Protein AF-A0A316JXD8-F1 (afdb_monomer_lite)

Foldseek 3Di:
DPDQLVVVCVQWPDDPAATWGDPDPPDDTDGAGPVRVVVVSVVSVVLVVDPVSVVLVVVVVVLVVVVVVCCVVPVDPPCVVVVSVVVNVVVVVVVVD

pLDDT: mean 77.87, std 8.08, range [52.62, 91.25]

Radius of gyration: 17.32 Å; chains: 1; bounding box: 38×32×42 Å

Secondary structure (DSSP, 8-state):
---HHHHHHTTEEEETTEEEE-SSTTSPPEEE-HHHHHHHHHHHHHHHH-HHHHHHHHHHHHHHHHHHHHHHHH---HHHHHHHHHHHHHHHHHHH-

Structure (mmCIF, N/CA/C/O backbone):
data_AF-A0A316JXD8-F1
#
_entry.id   AF-A0A316JXD8-F1
#
loop_
_atom_site.group_PDB
_atom_site.id
_atom_site.type_symbol
_atom_site.label_atom_id
_atom_site.label_alt_id
_atom_site.label_comp_id
_atom_site.label_asym_id
_atom_site.label_entity_id
_atom_site.label_seq_id
_atom_site.pdbx_PDB_ins_code
_atom_site.Cartn_x
_atom_site.Cartn_y
_atom_site.Cartn_z
_atom_site.occupancy
_atom_site.B_iso_or_equiv
_atom_site.auth_seq_id
_atom_site.auth_comp_id
_atom_site.auth_asym_id
_atom_site.auth_atom_id
_atom_site.pdbx_PDB_model_num
ATOM 1 N N . MET A 1 1 ? -13.350 13.651 -4.895 1.00 52.62 1 MET A N 1
ATOM 2 C CA . MET A 1 1 ? -12.198 13.285 -4.046 1.00 52.62 1 MET A CA 1
ATOM 3 C C . MET A 1 1 ? -12.394 11.836 -3.668 1.00 52.62 1 MET A C 1
ATOM 5 O O . MET A 1 1 ? -13.473 11.512 -3.200 1.00 52.62 1 MET A O 1
ATOM 9 N N . VAL A 1 2 ? -11.436 10.964 -3.974 1.00 59.72 2 VAL A N 1
ATOM 10 C CA . VAL A 1 2 ? -11.481 9.580 -3.487 1.00 59.72 2 VAL A CA 1
ATOM 11 C C . VAL A 1 2 ? -11.105 9.648 -2.013 1.00 59.72 2 VAL A C 1
ATOM 13 O O . VAL A 1 2 ? -10.001 10.097 -1.713 1.00 59.72 2 VAL A O 1
ATOM 16 N N . ASP A 1 3 ? -12.023 9.295 -1.112 1.00 76.75 3 ASP A N 1
ATOM 17 C CA . ASP A 1 3 ? -11.684 9.147 0.300 1.00 76.75 3 ASP A CA 1
ATOM 18 C C . ASP A 1 3 ? -10.841 7.866 0.440 1.00 76.75 3 ASP A C 1
ATOM 20 O O . ASP A 1 3 ? -11.332 6.765 0.167 1.00 76.75 3 ASP A O 1
ATOM 24 N N . PRO A 1 4 ? -9.554 7.981 0.798 1.00 74.88 4 PRO A N 1
ATOM 25 C CA . PRO A 1 4 ? -8.666 6.832 0.905 1.00 74.88 4 PRO A CA 1
ATOM 26 C C . PRO A 1 4 ? -9.071 5.853 2.000 1.00 74.88 4 PRO A C 1
ATOM 28 O O . PRO A 1 4 ? -8.737 4.673 1.906 1.00 74.88 4 PRO A O 1
ATOM 31 N N . VAL A 1 5 ? -9.777 6.321 3.029 1.00 82.12 5 VAL A N 1
ATOM 32 C CA . VAL A 1 5 ? -10.313 5.460 4.081 1.00 82.12 5 VAL A CA 1
ATOM 33 C C . VAL A 1 5 ? -11.507 4.685 3.535 1.00 82.12 5 VAL A C 1
ATOM 35 O O . VAL A 1 5 ? -11.610 3.482 3.758 1.00 82.12 5 VAL A O 1
ATOM 38 N N . GLU A 1 6 ? -12.377 5.328 2.756 1.00 83.31 6 GLU A N 1
ATOM 39 C CA . GLU A 1 6 ? -13.508 4.649 2.114 1.00 83.31 6 GLU A CA 1
ATOM 40 C C . GLU A 1 6 ? -13.040 3.608 1.084 1.00 83.31 6 GLU A C 1
ATOM 42 O O . GLU A 1 6 ? -13.562 2.495 1.039 1.00 83.31 6 GLU A O 1
ATOM 47 N N . ALA A 1 7 ? -12.008 3.929 0.299 1.00 82.94 7 ALA A N 1
ATOM 48 C CA . ALA A 1 7 ? -11.407 2.995 -0.651 1.00 82.94 7 ALA A CA 1
ATOM 49 C C . ALA A 1 7 ? -10.775 1.773 0.037 1.00 82.94 7 ALA A C 1
ATOM 51 O O . ALA A 1 7 ? -10.842 0.668 -0.498 1.00 82.94 7 ALA A O 1
ATOM 52 N N . PHE A 1 8 ? -10.189 1.958 1.223 1.00 84.12 8 PHE A N 1
ATOM 53 C CA . PHE A 1 8 ? -9.647 0.865 2.029 1.00 84.12 8 PHE A CA 1
ATOM 54 C C . PHE A 1 8 ? -10.755 -0.032 2.591 1.00 84.12 8 PHE A C 1
ATOM 56 O O . PHE A 1 8 ? -10.683 -1.249 2.447 1.00 84.12 8 PHE A O 1
ATOM 63 N N . LYS A 1 9 ? -11.831 0.556 3.134 1.00 86.00 9 LYS A N 1
ATOM 64 C CA . LYS A 1 9 ? -12.994 -0.188 3.657 1.00 86.00 9 LYS A CA 1
ATOM 65 C C . LYS A 1 9 ? -13.633 -1.110 2.621 1.00 86.00 9 LYS A C 1
ATOM 67 O O . LYS A 1 9 ? -14.031 -2.215 2.961 1.00 86.00 9 LYS A O 1
ATOM 72 N N . ARG A 1 10 ? -13.694 -0.689 1.354 1.00 85.50 10 ARG A N 1
ATOM 73 C CA . ARG A 1 10 ? -14.287 -1.476 0.254 1.00 85.50 10 ARG A CA 1
ATOM 74 C C . ARG A 1 10 ? -13.556 -2.785 -0.068 1.00 85.50 10 ARG A C 1
ATOM 76 O O . ARG A 1 10 ? -14.070 -3.558 -0.863 1.00 85.50 10 ARG A O 1
ATOM 83 N N . GLN A 1 11 ? -12.371 -3.020 0.494 1.00 83.94 11 GLN A N 1
ATOM 84 C CA . GLN A 1 11 ? -11.632 -4.275 0.314 1.00 83.94 11 GLN A CA 1
ATOM 85 C C . GLN A 1 11 ? -12.068 -5.372 1.298 1.00 83.94 11 GLN A C 1
ATOM 87 O O . GLN A 1 11 ? -11.597 -6.503 1.188 1.00 83.94 11 GLN A O 1
ATOM 92 N N . PHE A 1 12 ? -12.922 -5.027 2.265 1.00 88.31 12 PHE A N 1
ATOM 93 C CA . PHE A 1 12 ? -13.367 -5.899 3.341 1.00 88.31 12 PHE A CA 1
ATOM 94 C C . PHE A 1 12 ? -14.867 -6.161 3.210 1.00 88.31 12 PHE A C 1
ATOM 96 O O . PHE A 1 12 ? -15.677 -5.244 3.356 1.00 88.31 12 PHE A O 1
ATOM 103 N N . ASP A 1 13 ? -15.231 -7.417 2.974 1.00 88.38 13 ASP A N 1
ATOM 104 C CA . ASP A 1 13 ? -16.622 -7.851 2.934 1.00 88.38 13 ASP A CA 1
ATOM 105 C C . ASP A 1 13 ? -17.076 -8.262 4.342 1.00 88.38 13 ASP A C 1
ATOM 107 O O . ASP A 1 13 ? -16.457 -9.145 4.941 1.00 88.38 13 ASP A O 1
ATOM 111 N N . PRO A 1 14 ? -18.129 -7.652 4.909 1.00 87.31 14 PRO A N 1
ATOM 112 C CA . PRO A 1 14 ? -18.603 -8.009 6.241 1.00 87.31 14 PRO A CA 1
ATOM 113 C C . PRO A 1 14 ? -19.198 -9.423 6.252 1.00 87.31 14 PRO A C 1
ATOM 115 O O . PRO A 1 14 ? -19.995 -9.778 5.382 1.00 87.31 14 PRO A O 1
ATOM 118 N N . VAL A 1 15 ? -18.838 -10.210 7.265 1.00 89.00 15 VAL A N 1
ATOM 119 C CA . VAL A 1 15 ? -19.367 -11.556 7.531 1.00 89.00 15 VAL A CA 1
ATOM 120 C C . VAL A 1 15 ? -19.637 -11.745 9.023 1.00 89.00 15 VAL A C 1
ATOM 122 O O . VAL A 1 15 ? -19.191 -10.943 9.837 1.00 89.00 15 VAL A O 1
ATOM 125 N N . ASP A 1 16 ? -20.363 -12.805 9.393 1.00 81.88 16 ASP A N 1
ATOM 126 C CA . ASP A 1 16 ? -20.868 -13.000 10.765 1.00 81.88 16 ASP A CA 1
ATOM 127 C C . ASP A 1 16 ? -19.788 -12.898 11.8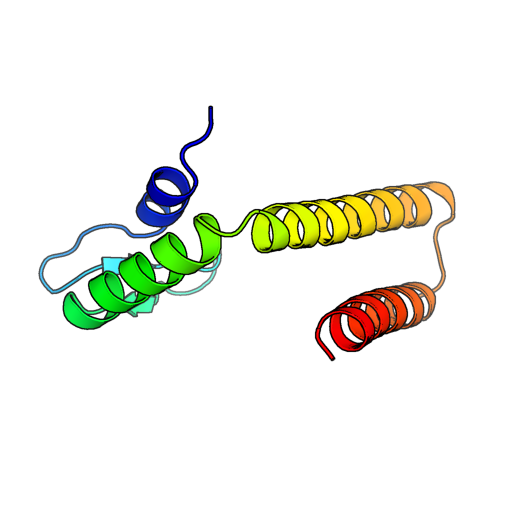60 1.00 81.88 16 ASP A C 1
ATOM 129 O O . ASP A 1 16 ? -20.065 -12.384 12.940 1.00 81.88 16 ASP A O 1
ATOM 133 N N . ASP A 1 17 ? -18.555 -13.334 11.578 1.00 84.56 17 ASP A N 1
ATOM 134 C CA . ASP A 1 17 ? -17.455 -13.373 12.556 1.00 84.56 17 ASP A CA 1
ATOM 135 C C . ASP A 1 17 ? -16.347 -12.328 12.287 1.00 84.56 17 ASP A C 1
ATOM 137 O O . ASP A 1 17 ? -15.245 -12.407 12.831 1.00 84.56 17 ASP A O 1
ATOM 141 N N . GLY A 1 18 ? -16.598 -11.333 11.423 1.00 89.12 18 GLY A N 1
ATOM 142 C CA . GLY A 1 18 ? -15.584 -10.343 11.047 1.00 89.12 18 GLY A CA 1
ATOM 143 C C . GLY A 1 18 ? -15.699 -9.843 9.617 1.00 89.12 18 GLY A C 1
ATOM 144 O O . GLY A 1 18 ? -16.762 -9.447 9.148 1.00 89.12 18 GLY A O 1
ATOM 145 N N . TYR A 1 19 ? -14.567 -9.835 8.926 1.00 90.06 19 TYR A N 1
ATOM 146 C CA . TYR A 1 19 ? -14.434 -9.305 7.581 1.00 90.06 19 TYR A CA 1
ATOM 147 C C . TYR A 1 19 ? -13.632 -10.262 6.706 1.00 90.06 19 TYR A C 1
ATOM 149 O O . TYR A 1 19 ? -12.594 -10.776 7.110 1.00 90.06 19 TYR A O 1
ATOM 157 N N . LEU A 1 20 ? -14.086 -10.485 5.480 1.00 88.38 20 LEU A N 1
ATOM 158 C CA . LEU A 1 20 ? -13.348 -11.217 4.462 1.00 88.38 20 LEU A CA 1
ATOM 159 C C . LEU A 1 20 ? -12.559 -10.231 3.605 1.00 88.38 20 LEU A C 1
ATOM 161 O O . LEU A 1 20 ? -13.119 -9.344 2.970 1.00 88.38 20 LEU A O 1
ATOM 165 N N . TYR A 1 21 ? -11.242 -10.396 3.595 1.00 85.88 21 TYR A N 1
ATOM 166 C CA . TYR A 1 21 ? -10.320 -9.635 2.765 1.00 85.88 21 TYR A CA 1
ATOM 167 C C . TYR A 1 21 ? -9.816 -10.506 1.616 1.00 85.88 21 TYR A C 1
ATOM 169 O O . TYR A 1 21 ? -9.260 -11.581 1.848 1.00 85.88 21 TYR A O 1
ATOM 177 N N . TYR A 1 22 ? -9.948 -10.032 0.379 1.00 82.19 22 TYR A N 1
ATOM 178 C CA . TYR A 1 22 ? -9.454 -10.734 -0.807 1.00 82.19 22 TYR A CA 1
ATOM 179 C C . TYR A 1 22 ? -8.246 -9.995 -1.403 1.00 82.19 22 TYR A C 1
ATOM 181 O O . TYR A 1 22 ? -8.428 -8.998 -2.102 1.00 82.19 22 TYR A O 1
ATOM 189 N N . PRO A 1 23 ? -7.005 -10.481 -1.187 1.00 73.81 23 PRO A N 1
ATOM 190 C CA . PRO A 1 23 ? -5.809 -9.883 -1.791 1.00 73.81 23 PRO A CA 1
ATOM 191 C C . PRO A 1 23 ? -5.832 -9.917 -3.327 1.00 73.81 23 PRO A C 1
ATOM 193 O O . PRO A 1 23 ? -5.226 -9.081 -3.993 1.00 73.81 23 PRO A O 1
ATOM 196 N N . SER A 1 24 ? -6.506 -10.914 -3.899 1.00 72.56 24 SER A N 1
ATOM 197 C CA . SER A 1 24 ? -6.730 -11.080 -5.330 1.00 72.56 24 SER A CA 1
ATOM 198 C C . SER A 1 24 ? -8.014 -11.888 -5.576 1.00 72.56 24 SER A C 1
ATOM 200 O O . SER A 1 24 ? -8.406 -12.673 -4.709 1.00 72.56 24 SER A O 1
ATOM 202 N N . PRO A 1 25 ? -8.633 -11.789 -6.767 1.00 69.31 25 PRO A N 1
ATOM 203 C CA . PRO A 1 25 ? -9.833 -12.563 -7.107 1.00 69.31 25 PRO A CA 1
ATOM 204 C C . PRO A 1 25 ? -9.646 -14.085 -7.014 1.00 69.31 25 PRO A C 1
ATOM 206 O O . PRO A 1 25 ? -10.617 -14.814 -6.853 1.00 69.31 25 PRO A O 1
ATOM 209 N N . ASN A 1 26 ? -8.398 -14.558 -7.121 1.00 73.19 26 ASN A N 1
ATOM 210 C CA . ASN A 1 26 ? -8.049 -15.980 -7.125 1.00 73.19 26 ASN A CA 1
ATOM 211 C C . ASN A 1 26 ? -7.383 -16.451 -5.824 1.00 73.19 26 ASN A C 1
ATOM 213 O O . ASN A 1 26 ? -7.087 -17.636 -5.683 1.00 73.19 26 ASN A O 1
ATOM 217 N N . SER A 1 27 ? -7.109 -15.551 -4.877 1.00 69.69 27 SER A N 1
ATOM 218 C CA . SER A 1 27 ? -6.611 -15.940 -3.558 1.00 69.69 27 SER A CA 1
ATOM 219 C C . SER A 1 27 ? -7.793 -16.251 -2.655 1.00 69.69 27 SER A C 1
ATOM 221 O O . SER A 1 27 ? -8.719 -15.445 -2.576 1.00 69.69 27 SER A O 1
ATOM 223 N N . GLY A 1 28 ? -7.742 -17.382 -1.947 1.00 68.94 28 GLY A N 1
ATOM 224 C CA . GLY A 1 28 ? -8.692 -17.671 -0.874 1.00 68.94 28 GLY A CA 1
ATOM 225 C C . GLY A 1 28 ? -8.745 -16.489 0.093 1.00 68.94 28 GLY A C 1
ATOM 226 O O . GLY A 1 28 ? -7.698 -16.009 0.534 1.00 68.94 28 GLY A O 1
ATOM 227 N N . GLY A 1 29 ? -9.948 -15.970 0.340 1.00 80.31 29 GLY A N 1
ATOM 228 C CA . GLY A 1 29 ? -10.142 -14.798 1.185 1.00 80.31 29 GLY A CA 1
ATOM 229 C C . GLY A 1 29 ? -9.573 -15.027 2.582 1.00 80.31 29 GLY A C 1
ATOM 230 O O . GLY A 1 29 ? -9.719 -16.104 3.162 1.00 80.31 29 GLY A O 1
ATOM 231 N N . LYS A 1 30 ? -8.901 -14.012 3.117 1.00 86.38 30 LYS A N 1
ATOM 232 C CA . LYS A 1 30 ? -8.420 -13.994 4.492 1.00 86.38 30 LYS A CA 1
ATOM 233 C C . LYS A 1 30 ? -9.548 -13.501 5.391 1.00 86.38 30 LYS A C 1
ATOM 235 O O . LYS A 1 30 ? -10.035 -12.391 5.196 1.00 86.38 30 LYS A O 1
ATOM 240 N N . LEU A 1 31 ? -9.927 -14.301 6.385 1.00 88.81 31 LEU A N 1
ATOM 241 C CA . LEU A 1 31 ? -10.794 -13.833 7.462 1.00 88.81 31 LEU A CA 1
ATOM 242 C C . LEU A 1 31 ? -9.988 -12.904 8.379 1.00 88.81 31 LEU A C 1
ATOM 244 O O . LEU A 1 31 ? -8.873 -13.235 8.785 1.00 88.81 31 LEU A O 1
ATOM 248 N N . VAL A 1 32 ? -10.551 -11.741 8.655 1.00 89.38 32 VAL A N 1
ATOM 249 C CA . VAL A 1 32 ? -10.007 -10.683 9.498 1.00 89.38 32 VAL A CA 1
ATOM 250 C C . VAL A 1 32 ? -11.010 -10.466 10.618 1.00 89.38 32 VAL A C 1
ATOM 252 O O . VAL A 1 32 ? -12.192 -10.242 10.352 1.00 89.38 32 VAL A O 1
ATOM 255 N N . SER A 1 33 ? -10.569 -10.562 11.869 1.00 91.25 33 SER A N 1
ATOM 256 C CA . SER A 1 33 ? -11.468 -10.344 13.005 1.00 91.25 33 SER A CA 1
ATOM 257 C C . SER A 1 33 ? -11.902 -8.875 13.097 1.00 91.25 33 SER A C 1
ATOM 259 O O . SER A 1 33 ? -11.299 -7.984 12.492 1.00 91.25 33 SER A O 1
ATOM 261 N N . HIS A 1 34 ? -12.940 -8.592 13.886 1.00 88.81 34 HIS A N 1
ATOM 262 C CA . HIS A 1 34 ? -13.365 -7.213 14.149 1.00 88.81 34 HIS A CA 1
ATOM 263 C C . HIS A 1 34 ? -12.233 -6.357 14.742 1.00 88.81 34 HIS A C 1
ATOM 265 O O . HIS A 1 34 ? -12.020 -5.229 14.300 1.00 88.81 34 HIS A O 1
ATOM 271 N N . GLU A 1 35 ? -11.470 -6.905 15.692 1.00 88.12 35 GLU A N 1
ATOM 272 C CA . GLU A 1 35 ? -10.353 -6.197 16.329 1.00 88.12 35 GLU A CA 1
ATOM 273 C C . GLU A 1 35 ? -9.207 -5.922 15.345 1.00 88.12 35 GLU A C 1
ATOM 275 O O . GLU A 1 35 ? -8.656 -4.8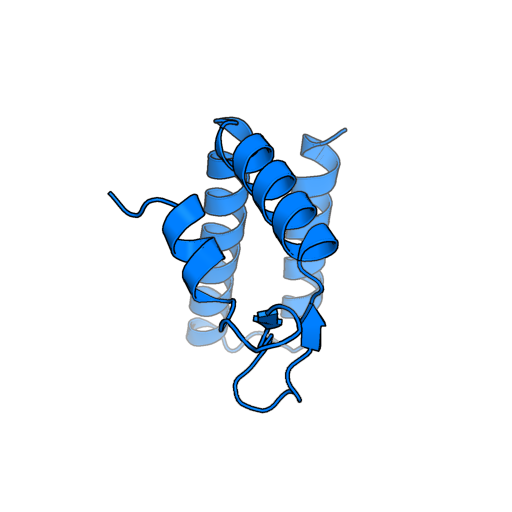20 15.319 1.00 88.12 35 GLU A O 1
ATOM 280 N N . GLU A 1 36 ? -8.869 -6.897 14.493 1.00 87.50 36 GLU A N 1
ATOM 281 C CA . GLU A 1 36 ? -7.852 -6.718 13.452 1.00 87.50 36 GLU A CA 1
ATOM 282 C C . GLU A 1 36 ? -8.279 -5.661 12.432 1.00 87.50 36 GLU A C 1
ATOM 284 O O . GLU A 1 36 ? -7.472 -4.816 12.040 1.00 87.50 36 GLU A O 1
ATOM 289 N N . TYR A 1 37 ? -9.548 -5.678 12.020 1.00 88.94 37 TYR A N 1
ATOM 290 C CA . TYR A 1 37 ? -10.092 -4.693 11.094 1.00 88.94 37 TYR A CA 1
ATOM 291 C C . TYR A 1 37 ? -10.030 -3.276 11.673 1.00 88.94 37 TYR A C 1
ATOM 293 O O . TYR A 1 37 ? -9.575 -2.364 10.984 1.00 88.94 37 TYR A O 1
ATOM 301 N N . GLU A 1 38 ? -10.416 -3.075 12.936 1.00 89.00 38 GLU A N 1
ATOM 302 C CA . GLU A 1 38 ? -10.318 -1.760 13.579 1.00 89.00 38 GLU A CA 1
ATOM 303 C C . GLU A 1 38 ? -8.870 -1.271 13.700 1.00 89.00 38 GLU A C 1
ATOM 305 O O . GLU A 1 38 ? -8.594 -0.096 13.433 1.00 89.00 38 GLU A O 1
ATOM 310 N N . GLY A 1 39 ? -7.936 -2.166 14.039 1.00 89.38 39 GLY A N 1
ATOM 311 C CA . GLY A 1 39 ? -6.505 -1.861 14.064 1.00 89.38 39 GLY A CA 1
ATOM 312 C C . GLY A 1 39 ? -5.994 -1.404 12.697 1.00 89.38 39 GLY A C 1
ATOM 313 O O . GLY A 1 39 ? -5.426 -0.317 12.577 1.00 89.38 39 GLY A O 1
ATOM 314 N N . LEU A 1 40 ? -6.286 -2.180 11.650 1.00 87.50 40 LEU A N 1
ATOM 315 C CA . LEU A 1 40 ? -5.931 -1.851 10.268 1.00 87.50 40 LEU A CA 1
ATOM 316 C C . LEU A 1 40 ? -6.541 -0.520 9.818 1.00 87.50 40 LEU A C 1
ATOM 318 O O . LEU A 1 40 ? -5.878 0.283 9.159 1.00 87.50 40 LEU A O 1
ATOM 322 N N . LEU A 1 41 ? -7.796 -0.263 10.189 1.00 88.62 41 LEU A N 1
ATOM 323 C CA . LEU A 1 41 ? -8.483 0.969 9.836 1.00 88.62 41 LEU A CA 1
ATOM 324 C C . LEU A 1 41 ? -7.834 2.186 10.498 1.00 88.62 41 LEU A C 1
ATOM 326 O O . LEU A 1 41 ? -7.676 3.227 9.855 1.00 88.62 41 LEU A O 1
ATOM 330 N N . ARG A 1 42 ? -7.460 2.066 11.775 1.00 87.00 42 ARG A N 1
ATOM 331 C CA . ARG A 1 42 ? -6.790 3.129 12.528 1.00 87.00 42 ARG A CA 1
ATOM 332 C C . ARG A 1 42 ? -5.417 3.430 11.941 1.00 87.00 42 ARG A C 1
ATOM 334 O O . ARG A 1 42 ? -5.132 4.592 11.655 1.00 87.00 42 ARG A O 1
ATOM 341 N N . ASP A 1 43 ? -4.619 2.397 11.694 1.00 85.81 43 ASP A N 1
ATOM 342 C CA . ASP A 1 43 ? -3.268 2.538 11.153 1.00 85.81 43 ASP A CA 1
ATOM 343 C C . ASP A 1 43 ? -3.297 3.162 9.749 1.00 85.81 43 ASP A C 1
ATOM 345 O O . ASP A 1 43 ? -2.538 4.088 9.454 1.00 85.81 43 ASP A O 1
ATOM 349 N N . TRP A 1 44 ? -4.238 2.738 8.898 1.00 84.38 44 TRP A N 1
ATOM 350 C CA . TRP A 1 44 ? -4.447 3.340 7.580 1.00 84.38 44 TRP A CA 1
ATOM 351 C C . TRP A 1 44 ? -4.910 4.796 7.669 1.00 84.38 44 TRP A C 1
ATOM 353 O O . TRP A 1 44 ? -4.428 5.669 6.941 1.00 84.38 44 TRP A O 1
ATOM 363 N N . THR A 1 45 ? -5.832 5.085 8.587 1.00 84.50 45 THR A N 1
ATOM 364 C CA . THR A 1 45 ? -6.329 6.443 8.822 1.00 84.50 45 THR A CA 1
ATOM 365 C C . THR A 1 45 ? -5.191 7.363 9.260 1.00 84.50 45 THR A C 1
ATOM 367 O O . THR A 1 45 ? -5.073 8.470 8.742 1.00 84.50 45 THR A O 1
ATOM 370 N N . ASP A 1 46 ? -4.309 6.911 10.147 1.00 83.25 46 ASP A N 1
ATOM 371 C CA . ASP A 1 46 ? -3.166 7.706 10.595 1.00 83.25 46 ASP A CA 1
ATOM 372 C C . ASP A 1 46 ? -2.087 7.863 9.517 1.00 83.25 46 ASP A C 1
ATOM 374 O O . ASP A 1 46 ? -1.596 8.977 9.308 1.00 83.25 46 ASP A O 1
ATOM 378 N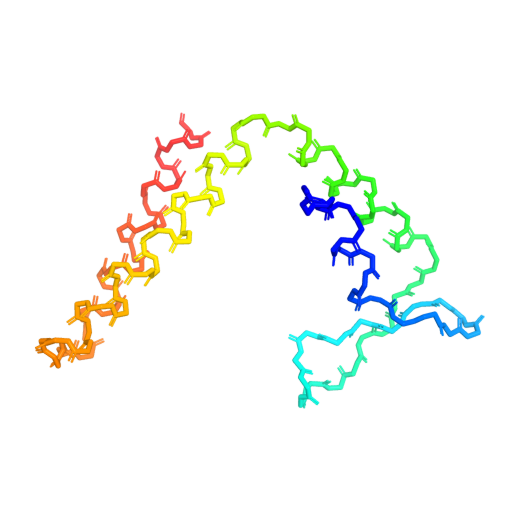 N . ALA A 1 47 ? -1.787 6.814 8.748 1.00 75.94 47 ALA A N 1
ATOM 379 C CA . ALA A 1 47 ? -0.870 6.900 7.611 1.00 75.94 47 ALA A CA 1
ATOM 380 C C . ALA A 1 47 ? -1.384 7.870 6.529 1.00 75.94 47 ALA A C 1
ATOM 382 O O . ALA A 1 47 ? -0.640 8.722 6.035 1.00 75.94 47 ALA A O 1
ATOM 383 N N . SER A 1 48 ? -2.679 7.800 6.205 1.00 76.94 48 SER A N 1
ATOM 384 C CA . SER A 1 48 ? -3.309 8.607 5.151 1.00 76.94 48 SER A CA 1
ATOM 385 C C . SER A 1 48 ? -3.428 10.102 5.486 1.00 76.94 48 SER A C 1
ATOM 387 O O . SER A 1 48 ? -3.553 10.914 4.566 1.00 76.94 48 SER A O 1
ATOM 389 N N . LYS A 1 49 ? -3.320 10.502 6.764 1.00 79.00 49 LYS A N 1
ATOM 390 C CA . LYS A 1 49 ? -3.267 11.918 7.187 1.00 79.00 49 LYS A CA 1
ATOM 391 C C . LYS A 1 49 ? -1.948 12.599 6.809 1.00 79.00 49 LYS A C 1
ATOM 393 O O . LYS A 1 49 ? -1.883 13.824 6.690 1.00 79.00 49 LYS A O 1
ATOM 398 N N . GLY A 1 50 ? -0.875 11.830 6.632 1.00 76.62 50 GLY A N 1
ATOM 399 C CA . GLY A 1 50 ? 0.454 12.363 6.358 1.00 76.62 50 GLY A CA 1
ATOM 400 C C . GLY A 1 50 ? 0.614 12.831 4.911 1.00 76.62 50 GLY A C 1
ATOM 401 O O . GLY A 1 50 ? 0.614 12.025 3.986 1.00 76.62 50 GLY A O 1
ATOM 402 N N . LYS A 1 51 ? 0.897 14.123 4.690 1.00 72.56 51 LYS A N 1
ATOM 403 C CA . LYS A 1 51 ? 1.249 14.652 3.351 1.00 72.56 51 LYS A CA 1
ATOM 404 C C . LYS A 1 51 ? 2.419 13.890 2.701 1.00 72.56 51 LYS A C 1
ATOM 406 O O . LYS A 1 51 ? 2.450 13.719 1.485 1.00 72.56 51 LYS A O 1
ATOM 411 N N . ARG A 1 52 ? 3.368 13.407 3.513 1.00 71.62 52 ARG A N 1
ATOM 412 C CA . ARG A 1 52 ? 4.503 12.579 3.068 1.00 71.62 52 ARG A CA 1
ATOM 413 C C . ARG A 1 52 ? 4.070 11.207 2.545 1.00 71.62 52 ARG A C 1
ATOM 415 O O . ARG A 1 52 ? 4.645 10.752 1.567 1.00 71.62 52 ARG A O 1
ATOM 422 N N . PHE A 1 53 ? 3.047 10.587 3.134 1.00 75.12 53 PHE A N 1
ATOM 423 C CA . PHE A 1 53 ? 2.522 9.296 2.680 1.00 75.12 53 PHE A CA 1
ATOM 424 C C . PHE A 1 53 ? 1.964 9.391 1.258 1.00 75.12 53 PHE A C 1
ATOM 426 O O . PHE A 1 53 ? 2.334 8.601 0.397 1.00 75.12 53 PHE A O 1
ATOM 433 N N . TRP A 1 54 ? 1.167 10.423 0.974 1.00 75.88 54 TRP A N 1
ATOM 434 C CA . TRP A 1 54 ? 0.622 10.659 -0.367 1.00 75.88 54 TRP A CA 1
ATOM 435 C C . TRP A 1 54 ? 1.684 10.974 -1.416 1.00 75.88 54 TRP A C 1
ATOM 437 O O . TRP A 1 54 ? 1.590 10.498 -2.545 1.00 75.88 54 TRP A O 1
ATOM 447 N N . LEU A 1 55 ? 2.712 11.740 -1.041 1.00 77.50 55 LEU A N 1
ATOM 448 C CA . LEU A 1 55 ? 3.867 11.988 -1.906 1.00 77.50 55 LEU A CA 1
ATOM 449 C C . LEU A 1 55 ? 4.631 10.692 -2.214 1.00 77.50 55 LEU A C 1
ATOM 451 O O . LEU A 1 55 ? 4.963 10.458 -3.372 1.00 77.50 55 LEU A O 1
ATOM 455 N N . MET A 1 56 ? 4.857 9.834 -1.212 1.00 73.88 56 MET A N 1
ATOM 456 C CA . MET A 1 56 ? 5.500 8.529 -1.408 1.00 73.88 56 MET A CA 1
ATOM 457 C C . MET A 1 56 ? 4.661 7.611 -2.295 1.00 73.88 56 MET A C 1
ATOM 459 O O . MET A 1 56 ? 5.175 7.054 -3.262 1.00 73.88 56 MET A O 1
ATOM 463 N N . LEU A 1 57 ? 3.365 7.488 -2.005 1.00 77.56 57 LEU A N 1
ATOM 464 C CA . LEU A 1 57 ? 2.455 6.647 -2.775 1.00 77.56 57 LEU A CA 1
ATOM 465 C C . LEU A 1 57 ? 2.394 7.103 -4.240 1.00 77.56 57 LEU A C 1
ATOM 467 O O . LEU A 1 57 ? 2.502 6.283 -5.148 1.00 77.56 57 LEU A O 1
ATOM 471 N N . GLY A 1 58 ? 2.308 8.416 -4.474 1.00 77.62 58 GLY A N 1
ATOM 472 C CA . GLY A 1 58 ? 2.361 8.998 -5.814 1.00 77.62 58 GLY A CA 1
ATOM 473 C C . GLY A 1 58 ? 3.686 8.735 -6.533 1.00 77.62 58 GLY A C 1
ATOM 474 O O . GLY A 1 58 ? 3.674 8.395 -7.714 1.00 77.62 58 GLY A O 1
ATOM 475 N N . ALA A 1 59 ? 4.821 8.832 -5.833 1.00 78.75 59 ALA A N 1
ATOM 476 C CA . ALA A 1 59 ? 6.137 8.547 -6.404 1.00 78.75 59 ALA A CA 1
ATOM 477 C C . ALA A 1 59 ? 6.290 7.071 -6.806 1.00 78.75 59 ALA A C 1
ATOM 479 O O . ALA A 1 59 ? 6.772 6.789 -7.901 1.00 78.75 59 ALA A O 1
ATOM 480 N N . ILE A 1 60 ? 5.828 6.136 -5.968 1.00 79.62 60 ILE A N 1
ATOM 481 C CA . ILE A 1 60 ? 5.854 4.696 -6.265 1.00 79.62 60 ILE A CA 1
ATOM 482 C C . ILE A 1 60 ? 4.964 4.385 -7.471 1.00 79.62 60 ILE A C 1
ATOM 484 O O . ILE A 1 60 ? 5.410 3.732 -8.412 1.00 79.62 60 ILE A O 1
ATOM 488 N N . ILE A 1 61 ? 3.726 4.889 -7.481 1.00 79.38 61 ILE A N 1
ATOM 489 C CA . ILE A 1 61 ? 2.801 4.698 -8.605 1.00 79.38 61 ILE A CA 1
ATOM 490 C C . ILE A 1 61 ? 3.402 5.278 -9.893 1.00 79.38 61 ILE A C 1
ATOM 492 O O . ILE A 1 61 ? 3.405 4.609 -10.924 1.00 79.38 61 ILE A O 1
ATOM 496 N N . GLY A 1 62 ? 3.963 6.490 -9.837 1.00 78.56 62 GLY A N 1
ATOM 497 C CA . GLY A 1 62 ? 4.630 7.123 -10.975 1.00 78.56 62 GLY A CA 1
ATOM 498 C C . GLY A 1 62 ? 5.812 6.304 -11.496 1.00 78.56 62 GLY A C 1
ATOM 499 O O . GLY A 1 62 ? 5.931 6.106 -12.703 1.00 78.56 62 GLY A O 1
ATOM 500 N N . ALA A 1 63 ? 6.638 5.764 -10.600 1.00 76.19 63 ALA A N 1
ATOM 501 C CA . ALA A 1 63 ? 7.743 4.882 -10.955 1.00 76.19 63 ALA A CA 1
ATOM 502 C C . ALA A 1 63 ? 7.240 3.621 -11.681 1.00 76.19 63 ALA A C 1
ATOM 504 O O . ALA A 1 63 ? 7.750 3.287 -12.748 1.00 76.19 63 ALA A O 1
ATOM 505 N N . ILE A 1 64 ? 6.188 2.972 -11.171 1.00 78.56 64 ILE A N 1
ATOM 506 C CA . ILE A 1 64 ? 5.572 1.805 -11.822 1.00 78.56 64 ILE A CA 1
ATOM 507 C C . ILE A 1 64 ? 5.061 2.165 -13.224 1.00 78.56 64 ILE A C 1
ATOM 509 O O . ILE A 1 64 ? 5.320 1.428 -14.171 1.00 78.56 64 ILE A O 1
ATOM 513 N N . PHE A 1 65 ? 4.386 3.307 -13.393 1.00 77.00 65 PHE A N 1
ATOM 514 C CA . PHE A 1 65 ? 3.915 3.745 -14.711 1.00 77.00 65 PHE A CA 1
ATOM 515 C C . PHE A 1 65 ? 5.059 3.994 -15.695 1.00 77.00 65 PHE A C 1
ATOM 517 O O . PHE A 1 65 ? 4.972 3.562 -16.844 1.00 77.00 65 PHE A O 1
ATOM 524 N N . VAL A 1 66 ? 6.131 4.658 -15.252 1.00 78.44 66 VAL A N 1
ATOM 525 C CA . VAL A 1 66 ? 7.331 4.868 -16.074 1.00 78.44 66 VAL A CA 1
ATOM 526 C C . VAL A 1 66 ? 7.931 3.524 -16.468 1.00 78.44 66 VAL A C 1
ATOM 528 O O . VAL A 1 66 ? 8.217 3.312 -17.641 1.00 78.44 66 VAL A O 1
ATOM 531 N N . PHE A 1 67 ? 8.054 2.591 -15.527 1.00 73.88 67 PHE A N 1
ATOM 532 C CA . PHE A 1 67 ? 8.591 1.265 -15.805 1.00 73.88 67 PHE A CA 1
ATOM 533 C C . PHE A 1 67 ? 7.759 0.493 -16.822 1.00 73.88 67 PHE A C 1
ATOM 535 O O . PHE A 1 67 ? 8.305 0.038 -17.819 1.00 73.88 67 PHE A O 1
ATOM 542 N N . VAL A 1 68 ? 6.441 0.411 -16.630 1.00 73.94 68 VAL A N 1
ATOM 543 C CA . VAL A 1 68 ? 5.538 -0.281 -17.562 1.00 73.94 68 VAL A CA 1
ATOM 544 C C . VAL A 1 68 ? 5.586 0.363 -18.952 1.00 73.94 68 VAL A C 1
ATOM 546 O O . VAL A 1 68 ? 5.572 -0.339 -19.963 1.00 73.94 68 VAL A O 1
ATOM 549 N N . ALA A 1 69 ? 5.671 1.694 -19.036 1.00 75.75 69 ALA A N 1
ATOM 550 C CA . ALA A 1 69 ? 5.804 2.395 -20.312 1.00 75.75 69 ALA A CA 1
ATOM 551 C C . ALA A 1 69 ? 7.137 2.079 -21.014 1.00 75.75 69 ALA A C 1
ATOM 553 O O . ALA A 1 69 ? 7.159 1.832 -22.221 1.00 75.75 69 ALA A O 1
ATOM 554 N N . VAL A 1 70 ? 8.242 2.050 -20.266 1.00 74.06 70 VAL A N 1
ATOM 555 C CA . VAL A 1 70 ? 9.576 1.698 -20.777 1.00 74.06 70 VAL A CA 1
ATOM 556 C C . VAL A 1 70 ? 9.623 0.225 -21.194 1.00 74.06 70 VAL A C 1
ATOM 558 O O . VAL A 1 70 ? 10.077 -0.082 -22.290 1.00 74.06 70 VAL A O 1
ATOM 561 N N . GLU A 1 71 ? 9.092 -0.691 -20.387 1.00 71.38 71 GLU A N 1
ATOM 562 C CA . GLU A 1 71 ? 9.034 -2.123 -20.694 1.00 71.38 71 GLU A CA 1
ATOM 563 C C . GLU A 1 71 ? 8.266 -2.380 -21.997 1.00 71.38 71 GLU A C 1
ATOM 565 O O . GLU A 1 71 ? 8.757 -3.080 -22.885 1.00 71.38 71 GLU A O 1
ATOM 570 N N . ARG A 1 72 ? 7.100 -1.740 -22.162 1.00 68.81 72 ARG A N 1
ATOM 571 C CA . ARG A 1 72 ? 6.286 -1.879 -23.377 1.00 68.81 72 ARG A CA 1
ATOM 572 C C . ARG A 1 72 ? 6.907 -1.254 -24.620 1.00 68.81 72 ARG A C 1
ATOM 574 O O . ARG A 1 72 ? 6.595 -1.700 -25.721 1.00 68.81 72 ARG A O 1
ATOM 581 N N . THR A 1 73 ? 7.730 -0.221 -24.470 1.00 69.81 73 THR A N 1
ATOM 582 C CA . THR A 1 73 ? 8.363 0.456 -25.613 1.00 69.81 73 THR A CA 1
ATOM 583 C C . THR A 1 73 ? 9.692 -0.172 -26.014 1.00 69.81 73 THR A C 1
ATOM 585 O O . THR A 1 73 ? 10.037 -0.132 -27.192 1.00 69.81 73 THR A O 1
ATOM 588 N N . LEU A 1 74 ? 10.427 -0.762 -25.068 1.00 69.69 74 LEU A N 1
ATOM 589 C CA . LEU A 1 74 ? 11.810 -1.197 -25.280 1.00 69.69 74 LEU A CA 1
ATOM 590 C C . LEU A 1 74 ? 12.035 -2.709 -25.149 1.00 69.69 74 LEU A C 1
ATOM 592 O O . LEU A 1 74 ? 13.165 -3.135 -25.370 1.00 69.69 74 LEU A O 1
ATOM 596 N N . ALA A 1 75 ? 11.005 -3.509 -24.830 1.00 68.06 75 ALA A N 1
ATOM 597 C CA . ALA A 1 75 ? 11.111 -4.965 -24.640 1.00 68.06 75 ALA A CA 1
ATOM 598 C C . ALA A 1 75 ? 12.339 -5.328 -23.784 1.00 68.06 75 ALA A C 1
ATOM 600 O O . ALA A 1 75 ? 13.231 -6.068 -24.207 1.00 68.06 75 ALA A O 1
ATOM 601 N N . LEU A 1 76 ? 12.418 -4.694 -22.608 1.00 62.44 76 LEU A N 1
ATOM 602 C CA . LEU A 1 76 ? 13.594 -4.748 -21.747 1.00 62.44 76 LEU A CA 1
ATOM 603 C C . LEU A 1 76 ? 13.964 -6.202 -21.391 1.00 62.44 76 LEU A C 1
ATOM 605 O O . LEU A 1 76 ? 13.073 -7.014 -21.137 1.00 62.44 76 LEU A O 1
ATOM 609 N N . PRO A 1 77 ? 15.267 -6.535 -21.321 1.00 65.31 77 PRO A N 1
ATOM 610 C CA . PRO A 1 77 ? 15.706 -7.857 -20.891 1.00 65.31 77 PRO A CA 1
ATOM 611 C C . PRO A 1 77 ? 15.303 -8.130 -19.434 1.00 65.31 77 PRO A C 1
ATOM 613 O O . PRO A 1 77 ? 15.229 -7.200 -18.631 1.00 65.31 77 PRO A O 1
ATOM 616 N N . GLU A 1 78 ? 15.145 -9.405 -19.063 1.00 66.69 78 GLU A N 1
ATOM 617 C CA . GLU A 1 78 ? 14.622 -9.852 -17.754 1.00 66.69 78 GLU A CA 1
ATOM 618 C C . GLU A 1 78 ? 15.344 -9.268 -16.520 1.00 66.69 78 GLU A C 1
ATOM 620 O O . GLU A 1 78 ? 14.764 -9.168 -15.440 1.00 66.69 78 GLU A O 1
ATOM 625 N N . TRP A 1 79 ? 16.602 -8.839 -16.659 1.00 65.88 79 TRP A N 1
ATOM 626 C CA . TRP A 1 79 ? 17.367 -8.215 -15.573 1.00 65.88 79 TRP A CA 1
ATOM 627 C C . TRP A 1 79 ? 17.007 -6.737 -15.329 1.00 65.88 79 TRP A C 1
ATOM 629 O O . TRP A 1 79 ? 17.263 -6.216 -14.241 1.00 65.88 79 TRP A O 1
ATOM 639 N N . GLY A 1 80 ? 16.394 -6.054 -16.302 1.00 67.44 80 GLY A N 1
ATOM 640 C CA . GLY A 1 80 ? 16.016 -4.640 -16.208 1.00 67.44 80 GLY A CA 1
ATOM 641 C C . GLY A 1 80 ? 14.951 -4.378 -15.141 1.00 67.44 80 GLY A C 1
ATOM 642 O O . GLY A 1 80 ? 15.019 -3.379 -14.424 1.00 67.44 80 GLY A O 1
ATOM 643 N N . SER A 1 81 ? 14.026 -5.320 -14.963 1.00 66.00 81 SER A N 1
ATOM 644 C CA . SER A 1 81 ? 13.005 -5.306 -13.910 1.00 66.00 81 SER A CA 1
ATOM 645 C C . SER A 1 81 ? 13.633 -5.344 -12.519 1.00 66.00 81 SER A C 1
ATOM 647 O O . SER A 1 81 ? 13.232 -4.590 -11.634 1.00 66.00 81 SER A O 1
ATOM 649 N N . GLY A 1 82 ? 14.666 -6.173 -12.339 1.00 69.56 82 GLY A N 1
ATOM 650 C CA . GLY A 1 82 ? 15.391 -6.293 -11.074 1.00 69.56 82 GLY A CA 1
ATOM 651 C C . GLY A 1 82 ? 16.139 -5.013 -10.697 1.00 69.56 82 GLY A C 1
ATOM 652 O O . GLY A 1 82 ? 16.046 -4.556 -9.559 1.00 69.56 82 GLY A O 1
ATOM 653 N N . VAL A 1 83 ? 16.827 -4.390 -11.660 1.00 75.38 83 VAL A N 1
ATOM 654 C CA . VAL A 1 83 ? 17.557 -3.127 -11.440 1.00 75.38 83 VAL A CA 1
ATOM 655 C C . VAL A 1 83 ? 16.598 -1.978 -11.136 1.00 75.38 83 VAL A C 1
ATOM 657 O O . VAL A 1 83 ? 16.855 -1.174 -10.238 1.00 75.38 83 VAL A O 1
ATOM 660 N N . PHE A 1 84 ? 15.469 -1.913 -11.842 1.00 72.50 84 PHE A N 1
ATOM 661 C CA . PHE A 1 84 ? 14.451 -0.903 -11.586 1.00 72.50 84 PHE A CA 1
ATOM 662 C C . PHE A 1 84 ? 13.858 -1.042 -10.180 1.00 72.50 84 PHE A C 1
ATOM 664 O O . PHE A 1 84 ? 13.836 -0.073 -9.420 1.00 72.50 84 PHE A O 1
ATOM 671 N N . LEU A 1 85 ? 13.450 -2.258 -9.803 1.00 72.44 85 LEU A N 1
ATOM 672 C CA . LEU A 1 85 ? 12.894 -2.535 -8.481 1.00 72.44 85 LEU A CA 1
ATOM 673 C C . LEU A 1 85 ? 13.900 -2.191 -7.374 1.00 72.44 85 LEU A C 1
ATOM 675 O O . LEU A 1 85 ? 13.549 -1.503 -6.419 1.00 72.44 85 LEU A O 1
ATOM 679 N N . ALA A 1 86 ? 15.164 -2.595 -7.534 1.00 76.44 86 ALA A N 1
ATOM 680 C CA . ALA A 1 86 ? 16.229 -2.270 -6.590 1.00 76.44 86 ALA 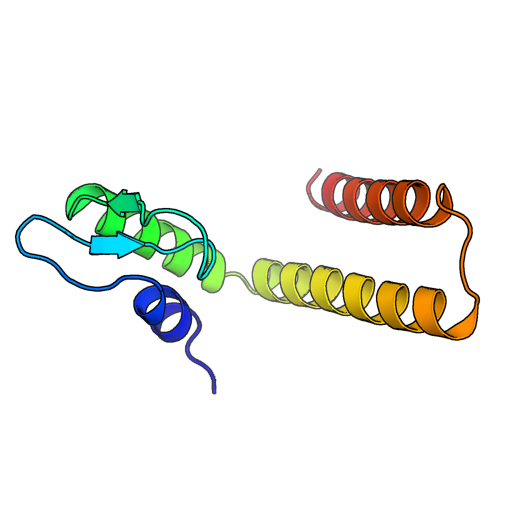A CA 1
ATOM 681 C C . ALA A 1 86 ? 16.433 -0.753 -6.449 1.00 76.44 86 ALA A C 1
ATOM 683 O O . ALA A 1 86 ? 16.607 -0.256 -5.339 1.00 76.44 86 ALA A O 1
ATOM 684 N N . THR A 1 87 ? 16.349 -0.003 -7.551 1.00 78.69 87 THR A N 1
ATOM 685 C CA . THR A 1 87 ? 16.500 1.460 -7.548 1.00 78.69 87 THR A CA 1
ATOM 686 C C . THR A 1 87 ? 15.335 2.148 -6.835 1.00 78.69 87 THR A C 1
ATOM 688 O O 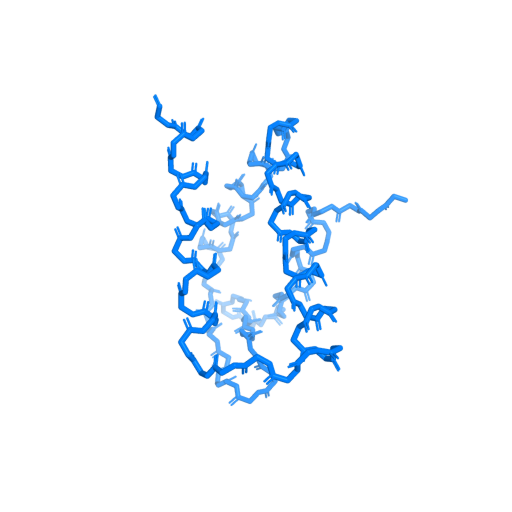. THR A 1 87 ? 15.560 3.054 -6.034 1.00 78.69 87 THR A O 1
ATOM 691 N N . VAL A 1 88 ? 14.095 1.699 -7.062 1.00 76.75 88 VAL A N 1
ATOM 692 C CA . VAL A 1 88 ? 12.914 2.223 -6.354 1.00 76.75 88 VAL A CA 1
ATOM 693 C C . VAL A 1 88 ? 13.003 1.920 -4.860 1.00 76.75 88 VAL A C 1
ATOM 695 O O . VAL A 1 88 ? 12.783 2.812 -4.044 1.00 76.75 88 VAL A O 1
ATOM 698 N N . VAL A 1 89 ? 13.378 0.694 -4.487 1.00 78.50 89 VAL A N 1
ATOM 699 C CA . VAL A 1 89 ? 13.536 0.303 -3.079 1.00 78.50 89 VAL A CA 1
ATOM 700 C C . VAL A 1 89 ? 14.627 1.133 -2.400 1.00 78.50 89 VAL A C 1
ATOM 702 O O . VAL A 1 89 ? 14.384 1.677 -1.328 1.00 78.50 89 VAL A O 1
ATOM 705 N N . LEU A 1 90 ? 15.795 1.302 -3.028 1.00 80.69 90 LEU A N 1
ATOM 706 C CA . LEU A 1 90 ? 16.876 2.133 -2.487 1.00 80.69 90 LEU A CA 1
ATOM 707 C C . LEU A 1 90 ? 16.471 3.604 -2.351 1.00 80.69 90 LEU A C 1
ATOM 709 O O . LEU A 1 90 ? 16.808 4.227 -1.349 1.00 80.69 90 LEU A O 1
ATOM 713 N N . ALA A 1 91 ? 15.724 4.152 -3.312 1.00 75.88 91 ALA A N 1
ATOM 714 C CA . ALA A 1 91 ? 15.223 5.522 -3.238 1.00 75.88 91 ALA A CA 1
ATOM 715 C C . ALA A 1 91 ? 14.219 5.712 -2.089 1.00 75.88 91 ALA A C 1
ATOM 717 O O . ALA A 1 91 ? 14.261 6.728 -1.399 1.00 75.88 91 ALA A O 1
ATOM 718 N N . VAL A 1 92 ? 13.345 4.728 -1.850 1.00 70.94 92 VAL A N 1
ATOM 719 C CA . VAL A 1 92 ? 12.401 4.750 -0.722 1.00 70.94 92 VAL A CA 1
ATOM 720 C C . VAL A 1 92 ? 13.144 4.622 0.608 1.00 70.94 92 VAL A C 1
ATOM 722 O O . VAL A 1 92 ? 12.891 5.402 1.522 1.00 70.94 92 VAL A O 1
ATOM 725 N N . VAL A 1 93 ? 14.095 3.689 0.714 1.00 76.69 93 VAL A N 1
ATOM 726 C CA . VAL A 1 93 ? 14.903 3.491 1.928 1.00 76.69 93 VAL A CA 1
ATOM 727 C C . VAL A 1 93 ? 15.740 4.736 2.234 1.00 76.69 93 VAL A C 1
ATOM 729 O O . VAL A 1 93 ? 15.669 5.243 3.345 1.00 76.69 93 VAL A O 1
ATOM 732 N N . GLY A 1 94 ? 16.465 5.283 1.257 1.00 75.31 94 GLY A N 1
ATOM 733 C CA . GLY A 1 94 ? 17.308 6.470 1.444 1.00 75.31 94 GLY A CA 1
ATOM 734 C C . GLY A 1 94 ? 16.550 7.780 1.682 1.00 75.31 94 GLY A C 1
ATOM 735 O O . GLY A 1 94 ? 17.173 8.785 1.994 1.00 75.31 94 GLY A O 1
ATOM 736 N N . TRP A 1 95 ? 15.227 7.802 1.509 1.00 64.25 95 TRP A N 1
ATOM 737 C CA . TRP A 1 95 ? 14.386 8.947 1.871 1.00 64.25 95 TRP A CA 1
ATOM 738 C C . TRP A 1 95 ? 13.722 8.771 3.246 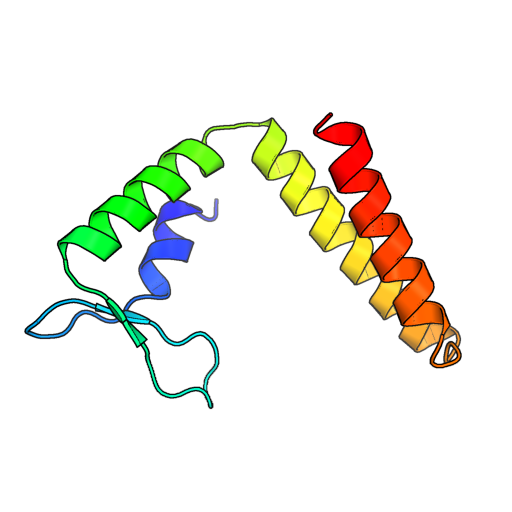1.00 64.25 95 TRP A C 1
ATOM 740 O O . TRP A 1 95 ? 13.331 9.751 3.885 1.00 64.25 95 TRP A O 1
ATOM 750 N N . LEU A 1 96 ? 13.547 7.521 3.690 1.00 65.12 96 LEU A N 1
ATOM 751 C CA . LEU A 1 96 ? 12.997 7.184 5.005 1.00 65.12 96 LEU A CA 1
ATOM 752 C C . LEU A 1 96 ? 14.033 7.300 6.134 1.00 65.12 96 LEU A C 1
ATOM 754 O O . LEU A 1 96 ? 13.629 7.554 7.271 1.00 65.12 96 LEU A O 1
ATOM 758 N N . PHE A 1 97 ? 15.320 7.119 5.824 1.00 64.56 97 PHE A N 1
ATOM 759 C CA . PHE A 1 97 ? 16.462 7.227 6.742 1.00 64.56 97 PHE A CA 1
ATOM 760 C C . PHE A 1 97 ? 17.321 8.451 6.422 1.00 64.56 97 PHE A C 1
ATOM 762 O O . PHE A 1 97 ? 17.845 9.052 7.387 1.00 64.56 97 PHE A O 1
#

Sequence (97 aa):
MVDPVEAFKRQFDPVDDGYLYYPSPNSGGKLVSHEEYEGLLRDWTDASKGKRFWLMLGAIIGAIFVFVAVERTLALPEWGSGVFLATVVLAVVGWLF